Protein AF-A0A817QBJ4-F1 (afdb_monomer_lite)

Structure (mmCIF, N/CA/C/O backbone):
data_AF-A0A817QBJ4-F1
#
_entry.id   AF-A0A817QBJ4-F1
#
loop_
_atom_site.group_PDB
_atom_site.id
_atom_site.type_symbol
_atom_site.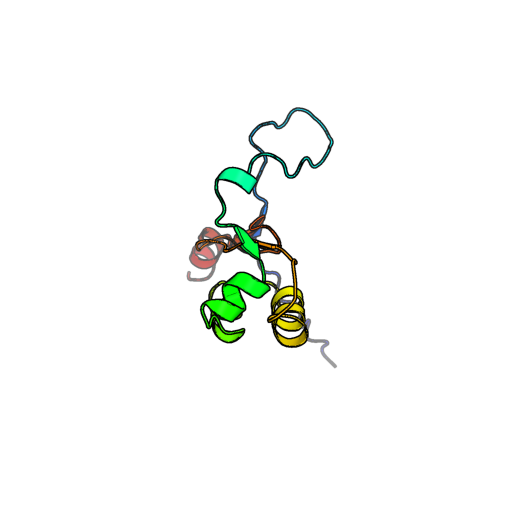label_atom_id
_atom_site.label_alt_id
_atom_site.label_comp_id
_atom_site.label_asym_id
_atom_site.label_entity_id
_atom_site.label_seq_id
_atom_site.pdbx_PDB_ins_code
_atom_site.Cartn_x
_atom_site.Cartn_y
_atom_site.Cartn_z
_atom_site.occupancy
_atom_site.B_iso_or_equiv
_atom_site.auth_seq_id
_atom_site.auth_comp_id
_atom_site.auth_asym_id
_atom_site.auth_atom_id
_atom_site.pdbx_PDB_model_num
ATOM 1 N N . MET A 1 1 ? 13.143 -39.263 -3.609 1.00 38.72 1 MET A N 1
ATOM 2 C CA . MET A 1 1 ? 13.015 -37.999 -2.859 1.00 38.72 1 MET A CA 1
ATOM 3 C C . MET A 1 1 ? 13.564 -36.903 -3.752 1.00 38.72 1 MET A C 1
ATOM 5 O O . MET A 1 1 ? 14.775 -36.780 -3.846 1.00 38.72 1 MET A O 1
ATOM 9 N N . LEU A 1 2 ? 12.698 -36.221 -4.501 1.00 49.91 2 LEU A N 1
ATOM 10 C CA . LEU A 1 2 ? 13.083 -35.069 -5.317 1.00 49.91 2 LEU A CA 1
ATOM 11 C C . LEU A 1 2 ? 12.563 -33.832 -4.586 1.00 49.91 2 LEU A C 1
ATOM 13 O O . LEU A 1 2 ? 11.371 -33.734 -4.311 1.00 49.91 2 LEU A O 1
ATOM 17 N N . TYR A 1 3 ? 13.496 -32.986 -4.166 1.00 58.09 3 TYR A N 1
ATOM 18 C CA . TYR A 1 3 ? 13.243 -31.721 -3.492 1.00 58.09 3 TYR A CA 1
ATOM 19 C C . TYR A 1 3 ? 12.791 -30.735 -4.568 1.00 58.09 3 TYR A C 1
ATOM 21 O O . TYR A 1 3 ? 13.618 -30.217 -5.315 1.00 58.09 3 TYR A O 1
ATOM 29 N N . ASP A 1 4 ? 11.480 -30.580 -4.721 1.00 56.31 4 ASP A N 1
ATOM 30 C CA . ASP A 1 4 ? 10.913 -29.617 -5.657 1.00 56.31 4 ASP A CA 1
ATOM 31 C C . ASP A 1 4 ? 11.129 -28.213 -5.080 1.00 56.31 4 ASP A C 1
ATOM 33 O O . ASP A 1 4 ? 10.743 -27.916 -3.947 1.00 56.31 4 ASP A O 1
ATOM 37 N N . SER A 1 5 ? 11.854 -27.376 -5.812 1.00 57.97 5 SER A N 1
ATOM 38 C CA . SER A 1 5 ? 12.252 -26.041 -5.372 1.00 57.97 5 SER A CA 1
ATOM 39 C C . SER A 1 5 ? 11.063 -25.089 -5.518 1.00 57.97 5 SER A C 1
ATOM 41 O O . SER A 1 5 ? 10.833 -24.545 -6.595 1.00 57.97 5 SER A O 1
ATOM 43 N N . ILE A 1 6 ? 10.315 -24.868 -4.434 1.00 68.94 6 ILE A N 1
ATOM 44 C CA . ILE A 1 6 ? 9.147 -23.967 -4.373 1.00 68.94 6 ILE A CA 1
ATOM 45 C C . ILE A 1 6 ? 9.605 -22.495 -4.284 1.00 68.94 6 ILE A C 1
ATOM 47 O O . ILE A 1 6 ? 9.296 -21.788 -3.327 1.00 68.94 6 ILE A O 1
ATOM 51 N N . TYR A 1 7 ? 10.382 -22.015 -5.255 1.00 72.62 7 TYR A N 1
ATOM 52 C CA . TYR A 1 7 ? 10.781 -20.608 -5.331 1.00 72.62 7 TYR A CA 1
ATOM 53 C C . TYR A 1 7 ? 10.385 -20.032 -6.687 1.00 72.62 7 TYR A C 1
ATOM 55 O O . TYR A 1 7 ? 10.966 -20.379 -7.712 1.00 72.62 7 TYR A O 1
ATOM 63 N N . ASN A 1 8 ? 9.407 -19.126 -6.676 1.00 69.88 8 ASN A N 1
ATOM 64 C CA . ASN A 1 8 ? 9.058 -18.307 -7.831 1.00 69.88 8 ASN A CA 1
ATOM 65 C C . ASN A 1 8 ? 9.797 -16.972 -7.715 1.00 69.88 8 ASN A C 1
ATOM 67 O O . ASN A 1 8 ? 9.513 -16.174 -6.822 1.00 69.88 8 ASN A O 1
ATOM 71 N N . LEU A 1 9 ? 10.759 -16.743 -8.607 1.00 79.00 9 LEU A N 1
ATOM 72 C CA . LEU A 1 9 ? 11.425 -15.452 -8.747 1.00 79.00 9 LEU A CA 1
ATOM 73 C C . LEU A 1 9 ? 10.572 -14.570 -9.658 1.00 79.00 9 LEU A C 1
ATOM 75 O O . LEU A 1 9 ? 10.406 -14.876 -10.836 1.00 79.00 9 LEU A O 1
ATOM 79 N N . ILE A 1 10 ? 10.031 -13.485 -9.108 1.00 79.88 10 ILE A N 1
ATOM 80 C CA . ILE A 1 10 ? 9.276 -12.498 -9.881 1.00 79.88 10 ILE A CA 1
ATOM 81 C C . ILE A 1 10 ? 10.241 -11.369 -10.250 1.00 79.88 10 ILE A C 1
ATOM 83 O O . ILE A 1 10 ? 10.725 -10.685 -9.345 1.00 79.88 10 ILE A O 1
ATOM 87 N N . PRO A 1 11 ? 10.558 -11.168 -11.538 1.00 84.50 11 PRO A N 1
ATOM 88 C CA . PRO A 1 11 ? 11.419 -10.073 -11.950 1.00 84.50 11 PRO A CA 1
ATOM 89 C C . PRO A 1 11 ? 10.707 -8.730 -11.771 1.00 84.50 11 PRO A C 1
ATOM 91 O O . PRO A 1 11 ? 9.517 -8.577 -12.061 1.00 84.50 11 PRO A O 1
ATOM 94 N N . TYR A 1 12 ? 11.454 -7.741 -11.296 1.00 86.06 12 TYR A N 1
ATOM 95 C CA . TYR A 1 12 ? 10.967 -6.382 -11.108 1.00 86.06 12 TYR A CA 1
ATOM 96 C C . TYR A 1 12 ? 12.083 -5.376 -11.377 1.00 86.06 12 TYR A C 1
ATOM 98 O O . TYR A 1 12 ? 13.265 -5.659 -11.171 1.00 86.06 12 TYR A O 1
ATOM 106 N N . CYS A 1 13 ? 11.706 -4.170 -11.795 1.00 85.88 13 CYS A N 1
ATOM 107 C CA . CYS A 1 13 ? 12.625 -3.038 -11.845 1.00 85.88 13 CYS A CA 1
ATOM 108 C C . CYS A 1 13 ? 12.436 -2.173 -10.601 1.00 85.88 13 CYS A C 1
ATOM 110 O O . CYS A 1 13 ? 11.303 -1.909 -10.192 1.00 85.88 13 CYS A O 1
ATOM 112 N N . ARG A 1 14 ? 13.538 -1.677 -10.037 1.00 85.69 14 ARG A N 1
ATOM 113 C CA . ARG A 1 14 ? 13.509 -0.621 -9.023 1.00 85.69 14 ARG A CA 1
ATOM 114 C C . ARG A 1 14 ? 13.414 0.745 -9.710 1.00 85.69 14 ARG A C 1
ATOM 116 O O . ARG A 1 14 ? 14.067 0.969 -10.724 1.00 85.69 14 ARG A O 1
ATOM 123 N N . ARG A 1 15 ? 12.603 1.647 -9.162 1.00 78.00 15 ARG A N 1
ATOM 124 C CA . ARG A 1 15 ? 12.518 3.049 -9.585 1.00 78.00 15 ARG A CA 1
ATOM 125 C C . ARG A 1 15 ? 13.850 3.753 -9.260 1.00 78.00 15 ARG A C 1
ATOM 127 O O . ARG A 1 15 ? 14.324 3.633 -8.131 1.00 78.00 15 ARG A O 1
ATOM 134 N N . LEU A 1 16 ? 14.467 4.395 -10.257 1.00 70.81 16 LEU A N 1
ATOM 135 C CA . LEU A 1 16 ? 15.754 5.102 -10.143 1.00 70.81 16 LEU A CA 1
ATOM 136 C C . LEU A 1 16 ? 15.515 6.596 -9.931 1.00 70.81 16 LEU A C 1
ATOM 138 O O . LEU A 1 16 ? 14.796 7.213 -10.727 1.00 70.81 16 LEU A O 1
ATOM 142 N N . ASP A 1 17 ? 16.042 7.156 -8.842 1.00 63.16 17 ASP A N 1
ATOM 143 C CA . ASP A 1 17 ? 15.910 8.582 -8.542 1.00 63.16 17 ASP A CA 1
ATOM 144 C C . ASP A 1 17 ? 16.605 9.397 -9.644 1.00 63.16 17 ASP A C 1
ATOM 146 O O . ASP A 1 17 ? 17.733 9.096 -10.016 1.00 63.16 17 ASP A O 1
ATOM 150 N N . GLU A 1 18 ? 15.960 10.446 -10.166 1.00 55.50 18 GLU A N 1
ATOM 151 C CA . GLU A 1 18 ? 16.476 11.270 -11.283 1.00 55.50 18 GLU A CA 1
ATOM 152 C C . GLU A 1 18 ? 17.785 12.032 -10.956 1.00 55.50 18 GLU A C 1
ATOM 154 O O . GLU A 1 18 ? 18.347 12.701 -11.819 1.00 55.50 18 GLU A O 1
ATOM 159 N N . ASN A 1 19 ? 18.302 11.901 -9.728 1.00 49.00 19 ASN A N 1
ATOM 160 C CA . ASN A 1 19 ? 19.508 12.555 -9.222 1.00 49.00 19 ASN A CA 1
ATOM 161 C C . ASN A 1 19 ? 20.588 11.510 -8.874 1.00 49.00 19 ASN A C 1
ATOM 163 O O . ASN A 1 19 ? 20.984 11.364 -7.720 1.00 49.00 19 ASN A O 1
ATOM 167 N N . GLU A 1 20 ? 21.046 10.755 -9.870 1.00 51.34 20 GLU A N 1
ATOM 168 C CA . GLU A 1 20 ? 21.961 9.604 -9.748 1.00 51.34 20 GLU A CA 1
ATOM 169 C C . GLU A 1 20 ? 23.424 9.921 -9.333 1.00 51.34 20 GLU A C 1
ATOM 171 O O . GLU A 1 20 ? 24.311 9.099 -9.549 1.00 51.34 20 GLU A O 1
ATOM 176 N N . GLU A 1 21 ? 23.724 11.067 -8.709 1.00 50.66 21 GLU A N 1
ATOM 177 C CA . GLU A 1 21 ? 25.110 11.427 -8.338 1.00 50.66 21 GLU A CA 1
ATOM 178 C C . GLU A 1 21 ? 25.441 11.429 -6.840 1.00 50.66 21 GLU A C 1
ATOM 180 O O . GLU A 1 21 ? 26.599 11.650 -6.487 1.00 50.66 21 GLU A O 1
ATOM 185 N N . GLN A 1 22 ? 24.501 11.159 -5.928 1.00 45.00 22 GLN A N 1
ATOM 186 C CA . GLN A 1 22 ? 24.827 11.125 -4.496 1.00 45.00 22 GLN A CA 1
ATOM 187 C C . GLN A 1 22 ? 24.290 9.866 -3.818 1.00 45.00 22 GLN A C 1
ATOM 189 O O . GLN A 1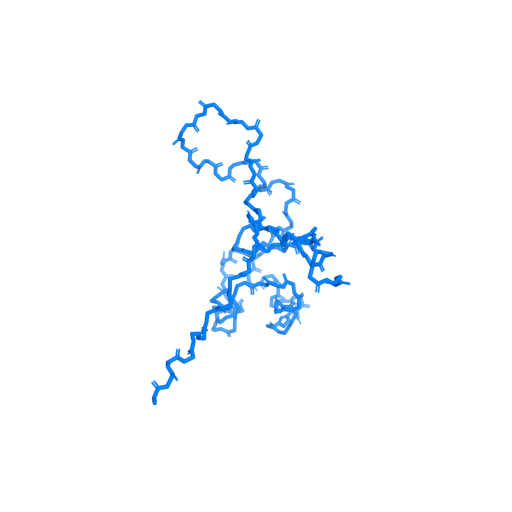 22 ? 23.095 9.609 -3.759 1.00 45.00 22 GLN A O 1
ATOM 194 N N . GLU A 1 23 ? 25.243 9.088 -3.310 1.00 47.38 23 GLU A N 1
ATOM 195 C CA . GLU A 1 23 ? 25.186 7.756 -2.696 1.00 47.38 23 GLU A CA 1
ATOM 196 C C . GLU A 1 23 ? 24.367 7.653 -1.391 1.00 47.38 23 GLU A C 1
ATOM 198 O O . GLU A 1 23 ? 24.534 6.713 -0.616 1.00 47.38 23 GLU A O 1
ATOM 203 N N . GLU A 1 24 ? 23.439 8.573 -1.144 1.00 47.41 24 GLU A N 1
ATOM 204 C CA . GLU A 1 24 ? 22.433 8.431 -0.097 1.00 47.41 24 GLU A CA 1
ATOM 205 C C . GLU A 1 24 ? 21.074 8.226 -0.754 1.00 47.41 24 GLU A C 1
ATOM 207 O O . GLU A 1 24 ? 20.626 9.041 -1.556 1.00 47.41 24 GLU A O 1
ATOM 212 N N . LEU A 1 25 ? 20.426 7.110 -0.403 1.00 49.88 25 LEU A N 1
ATOM 213 C CA . LEU A 1 25 ? 19.055 6.734 -0.755 1.00 49.88 25 LEU A CA 1
ATOM 214 C C . LEU A 1 25 ? 18.066 7.825 -0.285 1.00 49.88 25 LEU A C 1
ATOM 216 O O . LEU A 1 25 ? 17.349 7.670 0.703 1.00 49.88 25 LEU A O 1
ATOM 220 N N . SER A 1 26 ? 18.058 8.976 -0.947 1.00 43.62 26 SER A N 1
ATOM 221 C CA . SER A 1 26 ? 17.180 10.077 -0.598 1.00 43.62 26 SER A CA 1
ATOM 222 C C . SER A 1 26 ? 15.832 9.820 -1.263 1.00 43.62 26 SER A C 1
ATOM 224 O O . SER A 1 26 ? 15.660 9.945 -2.467 1.00 43.62 26 SER A O 1
ATOM 226 N N . ILE A 1 27 ? 14.854 9.451 -0.437 1.00 53.56 27 ILE A N 1
ATOM 227 C CA . ILE A 1 27 ? 13.438 9.159 -0.744 1.00 53.56 27 ILE A CA 1
ATOM 228 C C . ILE A 1 27 ? 12.701 10.366 -1.402 1.00 53.56 27 ILE A C 1
ATOM 230 O O . ILE A 1 27 ? 11.484 10.385 -1.545 1.00 53.56 27 ILE A O 1
ATOM 234 N N . VAL A 1 28 ? 13.415 11.415 -1.815 1.00 46.31 28 VAL A N 1
ATOM 235 C CA . VAL A 1 28 ? 12.931 12.802 -1.806 1.00 46.31 28 VAL A CA 1
ATOM 236 C C . VAL A 1 28 ? 12.326 13.273 -3.141 1.00 46.31 28 VAL A C 1
ATOM 238 O O . VAL A 1 28 ? 11.699 14.327 -3.172 1.00 46.31 28 VAL A O 1
ATOM 241 N N . SER A 1 29 ? 12.391 12.509 -4.238 1.00 48.94 29 SER A N 1
ATOM 242 C CA . SER A 1 29 ? 11.798 12.955 -5.521 1.00 48.94 29 SER A CA 1
ATOM 243 C C . SER A 1 29 ? 10.376 12.428 -5.787 1.00 48.94 29 SER A C 1
ATOM 245 O O . SER A 1 29 ? 9.537 13.125 -6.362 1.00 48.94 29 SER A O 1
ATOM 247 N N . TYR A 1 30 ? 10.038 11.220 -5.328 1.00 54.28 30 TYR A N 1
ATOM 248 C CA . TYR A 1 30 ? 8.760 10.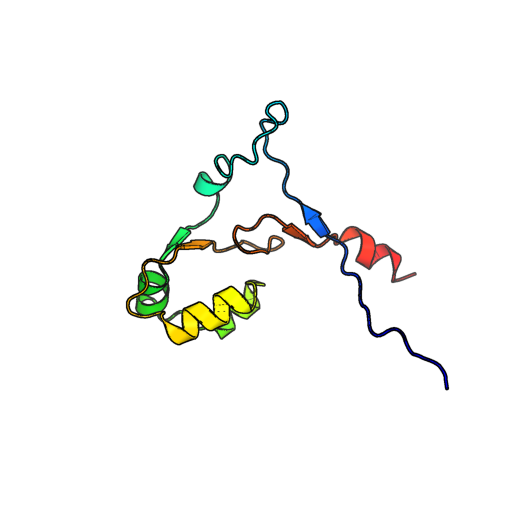582 -5.695 1.00 54.28 30 TYR A CA 1
ATOM 249 C C . TYR A 1 30 ? 7.568 10.982 -4.841 1.00 54.28 30 TYR A C 1
ATOM 251 O O . TYR A 1 30 ? 6.421 10.760 -5.235 1.00 54.28 30 TYR A O 1
ATOM 259 N N . GLU A 1 31 ? 7.832 11.590 -3.692 1.00 51.91 31 GLU A N 1
ATOM 260 C CA . GLU A 1 31 ? 6.812 12.032 -2.754 1.00 51.91 31 GLU A CA 1
ATOM 261 C C . GLU A 1 31 ? 5.802 13.013 -3.363 1.00 51.91 31 GLU A C 1
ATOM 263 O O . GLU A 1 31 ? 4.652 13.028 -2.939 1.00 51.91 31 GLU A O 1
ATOM 268 N N . ASN A 1 32 ? 6.209 13.788 -4.371 1.00 51.97 32 ASN A N 1
ATOM 269 C CA . ASN A 1 32 ? 5.352 14.780 -5.025 1.00 51.97 32 ASN A CA 1
ATOM 270 C C . ASN A 1 32 ? 4.474 14.197 -6.146 1.00 51.97 32 ASN A C 1
ATOM 272 O O . ASN A 1 32 ? 3.563 14.873 -6.616 1.00 51.97 32 ASN A O 1
ATOM 276 N N . VAL A 1 33 ? 4.753 12.970 -6.601 1.00 57.59 33 VAL A N 1
ATOM 277 C CA . VAL A 1 33 ? 4.031 12.319 -7.714 1.00 57.59 33 VAL A CA 1
ATOM 278 C C . VAL A 1 33 ? 3.030 11.279 -7.204 1.00 57.59 33 VAL A C 1
ATOM 280 O O . VAL A 1 33 ? 2.092 10.919 -7.912 1.00 57.59 33 VAL A O 1
ATOM 283 N N . LEU A 1 34 ? 3.224 10.777 -5.984 1.00 69.31 34 LEU A N 1
ATOM 284 C CA . LEU A 1 34 ? 2.394 9.731 -5.399 1.00 69.31 34 LEU A CA 1
ATOM 285 C C . LEU A 1 34 ? 1.277 10.337 -4.551 1.00 69.31 34 LEU A C 1
ATOM 287 O O . LEU A 1 34 ? 1.516 11.216 -3.725 1.00 69.31 34 LEU A O 1
ATOM 291 N N . ASN A 1 35 ? 0.060 9.820 -4.718 1.00 77.44 35 ASN A N 1
ATOM 292 C CA . ASN A 1 35 ? -1.049 10.166 -3.839 1.00 77.44 35 ASN A CA 1
ATOM 293 C C . ASN A 1 35 ? -0.779 9.571 -2.455 1.00 77.44 35 ASN A C 1
ATOM 295 O O . ASN A 1 35 ? -0.866 8.355 -2.258 1.00 77.44 35 ASN A O 1
ATOM 299 N N . LYS A 1 36 ? -0.423 10.443 -1.510 1.00 87.31 36 LYS A N 1
ATOM 300 C CA . LYS A 1 36 ? -0.209 10.091 -0.110 1.00 87.31 36 LYS A CA 1
ATOM 301 C C . LYS A 1 36 ? -1.476 10.333 0.684 1.00 87.31 36 LYS A C 1
ATOM 303 O O . LYS A 1 36 ? -2.057 11.412 0.600 1.00 87.31 36 LYS A O 1
ATOM 308 N N . MET A 1 37 ? -1.852 9.351 1.485 1.00 90.81 37 MET A N 1
ATOM 309 C CA . MET A 1 37 ? -2.972 9.451 2.414 1.00 90.81 37 MET A CA 1
ATOM 310 C C . MET A 1 37 ? -2.599 8.746 3.705 1.00 90.81 37 MET A C 1
ATOM 312 O O . MET A 1 37 ? -1.839 7.784 3.697 1.00 90.81 37 MET A O 1
ATOM 316 N N . THR A 1 38 ? -3.115 9.211 4.829 1.00 94.62 38 THR A N 1
ATOM 317 C CA . THR A 1 38 ? -2.984 8.488 6.093 1.00 94.62 38 THR A CA 1
ATOM 318 C C . THR A 1 38 ? -3.963 7.320 6.147 1.00 94.62 38 THR A C 1
ATOM 320 O O . THR A 1 38 ? -5.034 7.352 5.540 1.00 94.62 38 THR A O 1
ATOM 323 N N . PHE A 1 39 ? -3.638 6.294 6.929 1.00 96.38 39 PHE A N 1
ATOM 324 C CA . PHE A 1 39 ? -4.572 5.205 7.218 1.00 96.38 39 PHE A CA 1
ATOM 325 C C . PHE A 1 39 ? -5.900 5.721 7.788 1.00 96.38 39 PHE A C 1
ATOM 327 O O . PHE A 1 39 ? -6.956 5.267 7.356 1.00 96.38 39 PHE A O 1
ATOM 334 N N . ALA A 1 40 ? -5.868 6.724 8.671 1.00 96.69 40 ALA A N 1
ATOM 335 C CA . ALA A 1 40 ? -7.084 7.329 9.209 1.00 96.69 40 ALA A CA 1
ATOM 336 C C . ALA A 1 40 ? -7.941 8.026 8.138 1.00 96.69 40 ALA A C 1
ATOM 338 O O . ALA A 1 40 ? -9.164 8.056 8.263 1.00 96.69 40 ALA A O 1
ATOM 339 N N . GLU A 1 41 ? -7.335 8.613 7.101 1.00 95.44 41 GLU A N 1
ATOM 340 C CA . GLU A 1 41 ? -8.069 9.191 5.965 1.00 95.44 41 GLU A CA 1
ATOM 341 C C . GLU A 1 41 ? -8.718 8.101 5.117 1.00 95.44 41 GLU A C 1
ATOM 343 O O . GLU A 1 41 ? -9.925 8.151 4.902 1.00 95.44 41 GLU A O 1
ATOM 348 N N . LEU A 1 42 ? -7.953 7.074 4.741 1.00 94.81 42 LEU A N 1
ATOM 349 C CA . LEU A 1 42 ? -8.449 5.937 3.958 1.00 94.81 42 LEU A CA 1
ATOM 350 C C . LEU A 1 42 ? -9.583 5.199 4.678 1.00 94.81 42 LEU A C 1
ATOM 352 O O . LEU A 1 42 ? -10.590 4.849 4.066 1.00 94.81 42 LEU A O 1
ATOM 356 N N . TYR A 1 43 ? -9.466 5.042 5.997 1.00 96.12 43 TYR A N 1
ATOM 357 C CA . TYR A 1 43 ? -10.506 4.437 6.822 1.00 96.12 43 TYR A CA 1
ATOM 358 C C . TYR A 1 43 ? -11.784 5.282 6.837 1.00 96.12 43 TYR A C 1
ATOM 360 O O . TYR A 1 43 ? -12.885 4.751 6.698 1.00 96.12 43 TYR A O 1
ATOM 368 N N . ARG A 1 44 ? -11.652 6.611 6.950 1.00 96.50 44 ARG A N 1
ATOM 369 C CA . ARG A 1 44 ? -12.789 7.547 6.880 1.00 96.50 44 ARG A CA 1
ATOM 370 C C . ARG A 1 44 ? -13.468 7.553 5.510 1.00 96.50 44 ARG A C 1
ATOM 372 O O . ARG A 1 44 ? -14.675 7.767 5.448 1.00 96.50 44 ARG A O 1
ATOM 379 N N . GLU A 1 45 ? -12.717 7.311 4.441 1.00 95.25 45 GLU A N 1
ATOM 380 C CA . GLU A 1 45 ? -13.239 7.164 3.077 1.00 95.25 45 GLU A CA 1
ATOM 381 C C . GLU A 1 45 ? -13.875 5.789 2.814 1.00 95.25 45 GLU A 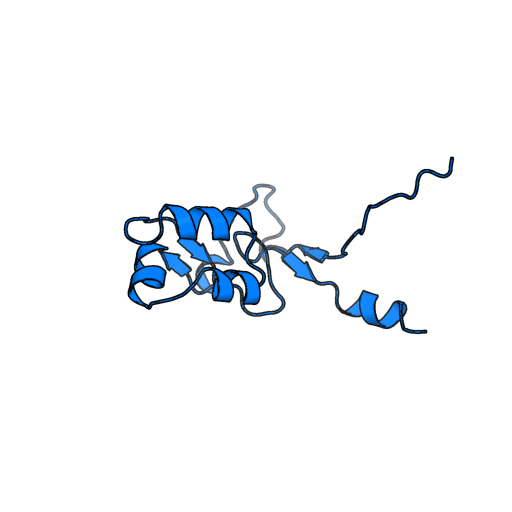C 1
ATOM 383 O O . GLU A 1 45 ? -14.502 5.589 1.775 1.00 95.25 45 GLU A O 1
ATOM 388 N N . GLY A 1 46 ? -13.781 4.857 3.768 1.00 96.38 46 GLY A N 1
ATOM 389 C CA . GLY A 1 46 ? -14.355 3.519 3.651 1.00 96.38 46 GLY A CA 1
ATOM 390 C C . GLY A 1 46 ? -13.523 2.564 2.797 1.00 96.38 46 GLY A C 1
ATOM 391 O O . GLY A 1 46 ? -14.059 1.553 2.346 1.00 96.38 46 GLY A O 1
ATOM 392 N N . ILE A 1 47 ? -12.236 2.861 2.587 1.00 95.19 47 ILE A N 1
ATOM 393 C CA . ILE A 1 47 ? -11.327 1.979 1.856 1.00 95.19 47 ILE A CA 1
ATOM 394 C C . ILE A 1 47 ? 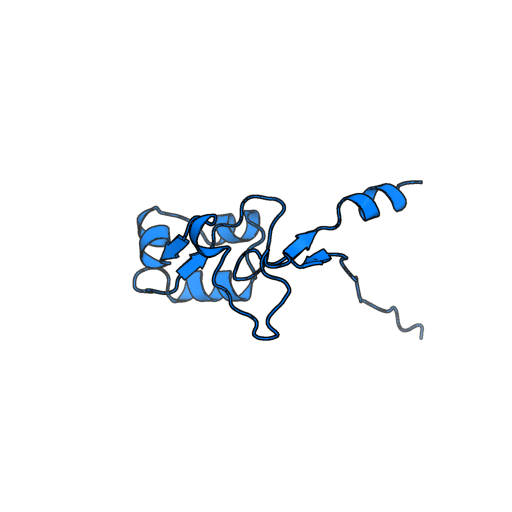-11.071 0.713 2.672 1.00 95.19 47 ILE A C 1
ATOM 396 O O . ILE A 1 47 ? -10.840 0.738 3.882 1.00 95.19 47 ILE A O 1
ATOM 400 N N . THR A 1 48 ? -11.090 -0.423 2.000 1.00 95.50 48 THR A N 1
ATOM 401 C CA . THR A 1 48 ? -10.932 -1.745 2.594 1.00 95.50 48 THR A CA 1
ATOM 402 C C . THR A 1 48 ? -9.536 -2.307 2.353 1.00 95.50 48 THR A C 1
ATOM 404 O O . THR A 1 48 ? -8.861 -1.999 1.371 1.00 95.50 48 THR A O 1
ATOM 407 N N . SER A 1 49 ? -9.119 -3.243 3.200 1.00 94.44 49 SER A N 1
ATOM 408 C CA . SER A 1 49 ? -7.895 -4.033 3.004 1.00 94.44 49 SER A CA 1
ATOM 409 C C . SER A 1 49 ? -7.890 -4.790 1.674 1.00 94.44 49 SER A C 1
ATOM 411 O O . SER A 1 49 ? -6.838 -5.043 1.092 1.00 94.44 49 SER A O 1
ATOM 413 N N . THR A 1 50 ? -9.077 -5.148 1.174 1.00 95.00 50 THR A N 1
ATOM 414 C CA . THR A 1 50 ? -9.227 -5.808 -0.128 1.00 95.00 50 THR A CA 1
ATOM 415 C C . THR A 1 50 ? -8.825 -4.875 -1.270 1.00 95.00 50 THR A C 1
ATOM 417 O O . THR A 1 50 ? -8.159 -5.319 -2.201 1.00 95.00 50 THR A O 1
ATOM 420 N N . GLU A 1 51 ? -9.158 -3.585 -1.190 1.00 93.44 51 GLU A N 1
ATOM 421 C CA . GLU A 1 51 ? -8.712 -2.588 -2.173 1.00 93.44 51 GLU A CA 1
ATOM 422 C C . GLU A 1 51 ? -7.195 -2.392 -2.123 1.00 93.44 51 GLU A C 1
ATOM 424 O O . GLU A 1 51 ? -6.552 -2.351 -3.170 1.00 93.44 51 GLU A O 1
ATOM 429 N N . PHE A 1 52 ? -6.585 -2.399 -0.933 1.00 92.19 52 PHE A N 1
ATOM 430 C CA . PHE A 1 52 ? -5.123 -2.342 -0.815 1.00 92.19 52 PHE A CA 1
ATOM 431 C C . PHE A 1 52 ? -4.449 -3.521 -1.534 1.00 92.19 52 PHE A C 1
ATOM 433 O O . PHE A 1 52 ? -3.461 -3.328 -2.248 1.00 92.19 52 PHE A O 1
ATOM 440 N N . LEU A 1 53 ? -4.990 -4.736 -1.381 1.00 90.44 53 LEU A N 1
ATOM 441 C CA . LEU A 1 53 ? -4.501 -5.928 -2.083 1.00 90.44 53 LEU A CA 1
ATOM 442 C C . LEU A 1 53 ? -4.664 -5.803 -3.605 1.00 90.44 53 LEU A C 1
ATOM 444 O O . LEU A 1 53 ? -3.765 -6.192 -4.349 1.00 90.44 53 LEU A O 1
ATOM 448 N N . GLN A 1 54 ? -5.772 -5.225 -4.079 1.00 89.06 54 GLN A N 1
ATOM 449 C CA . GLN A 1 54 ? -5.985 -4.946 -5.506 1.00 89.06 54 GLN A CA 1
ATOM 450 C C . GLN A 1 54 ? -4.984 -3.924 -6.062 1.00 89.06 54 GLN A C 1
ATOM 452 O O . GLN A 1 54 ? -4.610 -4.012 -7.230 1.00 89.06 54 GLN A O 1
ATOM 457 N N . TRP A 1 55 ? -4.501 -2.999 -5.231 1.00 87.25 55 TRP A N 1
ATOM 458 C CA . TRP A 1 55 ? -3.440 -2.044 -5.576 1.00 87.25 55 TRP A CA 1
ATOM 459 C C . TRP A 1 55 ? -2.024 -2.620 -5.439 1.00 87.25 55 TRP A C 1
ATOM 461 O O . TRP A 1 55 ? -1.052 -1.870 -5.462 1.00 87.25 55 TRP A O 1
ATOM 471 N N . ALA A 1 56 ? -1.889 -3.942 -5.287 1.00 87.81 56 ALA A N 1
ATOM 472 C CA . ALA A 1 56 ? -0.610 -4.620 -5.076 1.00 87.81 56 ALA A CA 1
ATOM 473 C C . ALA A 1 56 ? 0.175 -4.071 -3.867 1.00 87.81 56 ALA A C 1
ATOM 475 O O . ALA A 1 56 ? 1.411 -4.052 -3.860 1.00 87.81 56 ALA A O 1
ATOM 476 N N . SER A 1 57 ? -0.544 -3.633 -2.828 1.00 89.56 57 SER A N 1
ATOM 477 C CA . SER A 1 57 ? 0.081 -3.186 -1.586 1.00 89.5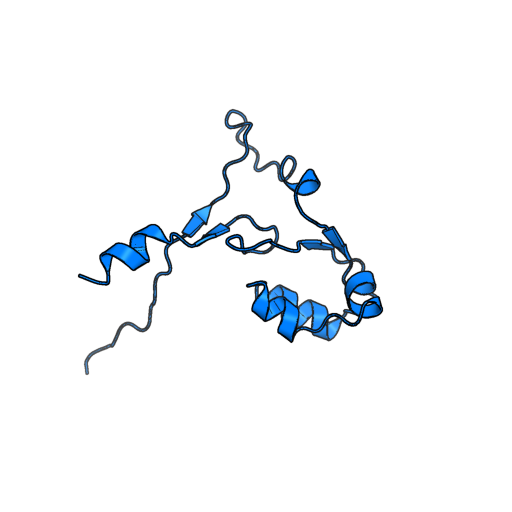6 57 SER A CA 1
ATOM 478 C C . SER A 1 57 ? 0.773 -4.361 -0.888 1.00 89.56 57 SER A C 1
ATOM 480 O O . SER A 1 57 ? 0.218 -5.463 -0.847 1.00 89.56 57 SER A O 1
ATOM 482 N N . PRO A 1 58 ? 1.961 -4.147 -0.298 1.00 91.62 58 PRO A N 1
ATOM 483 C CA . PRO A 1 58 ? 2.610 -5.140 0.550 1.00 91.62 58 PRO A CA 1
ATOM 484 C C . PRO A 1 58 ? 1.689 -5.648 1.667 1.00 91.62 58 PRO A C 1
ATOM 486 O O . PRO A 1 58 ? 1.000 -4.862 2.317 1.00 91.62 58 PRO A O 1
ATOM 489 N N . ILE A 1 59 ? 1.691 -6.961 1.908 1.00 94.06 59 ILE A N 1
ATOM 490 C CA . ILE A 1 59 ? 0.788 -7.596 2.882 1.00 94.06 59 ILE A CA 1
ATOM 491 C C . ILE A 1 59 ? 0.976 -7.051 4.303 1.00 94.06 59 ILE A C 1
ATOM 493 O O . ILE A 1 59 ? 0.008 -6.882 5.032 1.00 94.06 59 ILE A O 1
ATOM 497 N N . ASP A 1 60 ? 2.199 -6.678 4.673 1.00 94.62 60 ASP A N 1
ATOM 498 C CA . ASP A 1 60 ? 2.506 -6.083 5.971 1.00 94.62 60 ASP A CA 1
ATOM 499 C C . ASP A 1 60 ? 1.852 -4.701 6.148 1.00 94.62 60 ASP A C 1
ATOM 501 O O . ASP A 1 60 ? 1.467 -4.341 7.259 1.00 94.62 60 ASP A O 1
ATOM 505 N N . ILE A 1 61 ? 1.702 -3.923 5.069 1.00 94.44 61 ILE A N 1
ATOM 506 C CA . ILE A 1 61 ? 0.960 -2.652 5.078 1.00 94.44 61 ILE A CA 1
ATOM 507 C C . ILE A 1 61 ? -0.534 -2.924 5.254 1.00 94.44 61 ILE A C 1
ATOM 509 O O . ILE A 1 61 ? -1.181 -2.258 6.060 1.00 94.44 61 ILE A O 1
ATOM 513 N N . VAL A 1 62 ? -1.066 -3.926 4.548 1.00 95.56 62 VAL A N 1
ATOM 514 C CA . VAL A 1 62 ? -2.475 -4.343 4.645 1.00 95.56 62 VAL A CA 1
ATOM 515 C C . VAL A 1 62 ? -2.818 -4.766 6.076 1.00 95.56 62 VAL A C 1
ATOM 517 O O . VAL A 1 62 ? -3.789 -4.282 6.650 1.00 95.56 62 VAL A O 1
ATOM 520 N N . GLU A 1 63 ? -1.985 -5.602 6.695 1.00 96.50 63 GLU A N 1
ATOM 521 C CA . GLU A 1 63 ? -2.172 -6.068 8.074 1.00 96.50 63 GLU A CA 1
ATOM 522 C C . GLU A 1 63 ? -2.128 -4.918 9.092 1.00 96.50 63 GLU A C 1
ATOM 524 O O . GLU A 1 63 ? -2.911 -4.879 10.046 1.00 96.50 63 GLU A O 1
ATOM 529 N N . ARG A 1 64 ? -1.224 -3.945 8.906 1.00 96.00 64 ARG A N 1
ATOM 530 C CA . ARG A 1 64 ? -1.167 -2.759 9.775 1.00 96.00 64 ARG A CA 1
ATOM 531 C C . ARG A 1 64 ? -2.380 -1.856 9.594 1.00 96.00 64 ARG A C 1
ATOM 533 O O . ARG A 1 64 ? -2.863 -1.316 10.593 1.00 96.00 64 ARG A O 1
ATOM 540 N N . TYR A 1 65 ? -2.873 -1.716 8.365 1.00 96.12 65 TYR A N 1
ATOM 541 C CA . TYR A 1 65 ? -4.097 -0.981 8.073 1.00 96.12 65 TYR A CA 1
ATOM 542 C C . TYR A 1 65 ? -5.304 -1.620 8.766 1.00 96.12 65 TYR A C 1
ATOM 544 O O . TYR A 1 65 ? -6.020 -0.933 9.490 1.00 96.12 65 TYR A O 1
ATOM 552 N N . GLU A 1 66 ? -5.472 -2.940 8.660 1.00 95.31 66 GLU A N 1
ATOM 553 C CA . GLU A 1 66 ? -6.545 -3.666 9.356 1.00 95.31 66 GLU A CA 1
ATOM 554 C C . GLU A 1 66 ? -6.497 -3.496 10.870 1.00 95.31 66 GLU A C 1
ATOM 556 O O . GLU A 1 66 ? -7.528 -3.350 11.525 1.00 95.31 66 GLU A O 1
ATOM 561 N N . LYS A 1 67 ? -5.290 -3.505 11.438 1.00 95.31 67 LYS A N 1
ATOM 562 C CA . LYS A 1 67 ? -5.107 -3.421 12.884 1.00 95.31 67 LYS A CA 1
ATOM 563 C C . LYS A 1 67 ? -5.331 -2.014 13.440 1.00 95.31 67 LYS A C 1
ATOM 565 O O . LYS A 1 67 ? -5.829 -1.886 14.556 1.00 95.31 67 LYS A O 1
ATOM 570 N N . ASN A 1 68 ? -4.910 -0.975 12.714 1.00 93.44 68 ASN A N 1
ATOM 571 C CA . ASN A 1 68 ? -4.776 0.382 13.256 1.00 93.44 68 ASN A CA 1
ATOM 572 C C . ASN A 1 68 ? -5.497 1.473 12.439 1.00 93.44 68 ASN A C 1
ATOM 574 O O . ASN A 1 68 ? -5.340 2.649 12.765 1.00 93.44 68 ASN A O 1
ATOM 578 N N . GLY A 1 69 ? -6.254 1.120 11.395 1.00 86.19 69 GLY A N 1
ATOM 579 C CA . GLY A 1 69 ? -6.759 2.041 10.368 1.00 86.19 69 GLY A CA 1
ATOM 580 C C . GLY A 1 69 ? -7.373 3.338 10.897 1.00 86.19 69 GLY A C 1
ATOM 581 O O . GLY A 1 69 ? -6.924 4.418 10.533 1.00 86.19 69 GLY A O 1
ATOM 582 N N . GLU A 1 70 ? -8.334 3.243 11.818 1.00 90.31 70 GLU A N 1
ATOM 583 C CA . GLU A 1 70 ? -9.163 4.375 12.265 1.00 90.31 70 GLU A CA 1
ATOM 584 C C . GLU A 1 70 ? -8.380 5.546 12.890 1.00 90.31 70 GLU A C 1
ATOM 586 O O . GLU A 1 70 ? -8.724 6.705 12.668 1.00 90.31 70 GLU A O 1
ATOM 591 N N . ASN A 1 71 ? -7.313 5.261 13.645 1.00 91.12 71 ASN A N 1
ATOM 592 C CA . ASN A 1 71 ? -6.569 6.262 14.424 1.00 91.12 71 ASN A CA 1
ATOM 593 C C . ASN A 1 71 ? -5.080 6.337 14.050 1.00 91.12 71 ASN A C 1
ATOM 595 O O . ASN A 1 71 ? -4.276 6.893 14.802 1.00 91.12 71 ASN A O 1
ATOM 599 N N . SER A 1 72 ? -4.689 5.759 12.913 1.00 93.50 72 SER A N 1
ATOM 600 C CA . SER A 1 72 ? -3.291 5.715 12.489 1.00 93.50 72 SER A CA 1
ATOM 601 C C . SER A 1 72 ? -2.918 6.906 11.604 1.00 93.50 72 SER A C 1
ATOM 603 O O . SER A 1 72 ? -3.565 7.188 10.595 1.00 93.50 72 SER A O 1
ATOM 605 N N . SER A 1 73 ? -1.819 7.575 11.960 1.00 94.56 73 SER A N 1
ATOM 606 C CA . SER A 1 73 ? -1.154 8.591 11.133 1.00 94.56 73 SER A CA 1
ATOM 607 C C . SER A 1 73 ? -0.115 7.992 10.176 1.00 94.56 73 SER A C 1
ATOM 609 O O . SER A 1 73 ? 0.694 8.728 9.613 1.00 94.56 73 SER A O 1
ATOM 611 N N . GLU A 1 74 ? -0.078 6.665 10.035 1.00 94.00 74 GLU A N 1
ATOM 612 C CA . GLU A 1 74 ? 0.790 5.990 9.072 1.00 94.00 74 GLU A CA 1
ATOM 613 C C . GLU A 1 74 ? 0.419 6.411 7.647 1.00 94.00 74 GLU A C 1
ATOM 615 O O . GLU A 1 74 ? -0.759 6.440 7.287 1.00 94.00 74 GLU A O 1
ATOM 620 N N . ILE A 1 75 ? 1.436 6.760 6.856 1.00 92.12 75 ILE A N 1
ATOM 621 C CA . ILE A 1 75 ? 1.277 7.193 5.469 1.00 92.12 75 ILE A CA 1
ATOM 622 C C . ILE A 1 75 ? 1.212 5.963 4.571 1.00 92.12 75 ILE A C 1
ATOM 624 O O . ILE A 1 75 ? 2.121 5.135 4.550 1.00 92.12 75 ILE A O 1
ATOM 628 N N . PHE A 1 76 ? 0.155 5.905 3.778 1.00 91.81 76 PHE A N 1
ATOM 629 C CA . PHE A 1 76 ? -0.012 5.012 2.653 1.00 91.81 76 PHE A CA 1
ATOM 630 C C . PHE A 1 76 ? 0.338 5.725 1.347 1.00 91.81 76 PHE A C 1
ATOM 632 O O . PHE A 1 76 ? -0.068 6.868 1.112 1.00 91.81 76 PHE A O 1
ATOM 639 N N . TYR A 1 77 ? 1.051 5.016 0.477 1.00 89.31 77 TYR A N 1
ATOM 640 C CA . TYR A 1 77 ? 1.340 5.446 -0.882 1.00 89.31 77 TYR A CA 1
ATOM 641 C C . TYR A 1 77 ? 0.428 4.674 -1.827 1.00 89.31 77 TYR A C 1
ATOM 643 O O . TYR A 1 77 ? 0.613 3.475 -2.023 1.00 89.31 77 TYR A O 1
ATOM 651 N N . ASN A 1 78 ? -0.556 5.356 -2.415 1.00 85.94 78 ASN A N 1
ATOM 652 C CA . ASN A 1 78 ? -1.402 4.735 -3.425 1.00 85.94 78 ASN A CA 1
ATOM 653 C C . ASN A 1 78 ? -0.622 4.639 -4.741 1.00 85.94 78 ASN A C 1
ATOM 655 O O . ASN A 1 78 ? -0.456 5.624 -5.469 1.00 85.94 78 ASN A O 1
ATOM 659 N N . CYS A 1 79 ? -0.097 3.446 -5.004 1.00 79.94 79 CYS A N 1
ATOM 660 C CA . CYS A 1 79 ? 0.665 3.160 -6.202 1.00 79.94 79 CYS A CA 1
ATOM 661 C C . CYS A 1 79 ? -0.276 2.940 -7.384 1.00 79.94 79 CYS A C 1
ATOM 663 O O . CYS A 1 79 ? -0.965 1.925 -7.473 1.00 79.94 79 CYS A O 1
ATOM 665 N N . SER A 1 80 ? -0.269 3.866 -8.343 1.00 77.06 80 SER A N 1
ATOM 666 C CA . SER A 1 80 ? -0.893 3.606 -9.639 1.00 77.06 80 SER A CA 1
ATOM 667 C C . SER A 1 80 ? -0.195 2.423 -10.313 1.00 77.06 80 SER A C 1
ATOM 669 O O . SER A 1 80 ? 1.033 2.416 -10.448 1.00 77.06 80 SER A O 1
ATOM 671 N N . SER A 1 81 ? -0.971 1.441 -10.782 1.00 75.75 81 SER A N 1
ATOM 672 C CA . SER A 1 81 ? -0.457 0.341 -11.611 1.00 75.75 81 SER A CA 1
ATOM 673 C C . SER A 1 81 ? 0.406 0.896 -12.759 1.00 75.75 81 SER A C 1
ATOM 675 O O . SER A 1 81 ? 0.013 1.897 -13.372 1.00 75.75 81 SER A O 1
ATOM 677 N N . PRO A 1 82 ? 1.585 0.314 -13.058 1.00 82.44 82 PRO A N 1
ATOM 678 C CA . PRO A 1 82 ? 2.086 -1.005 -12.639 1.00 82.44 82 PRO A CA 1
ATOM 679 C C . PRO A 1 82 ? 3.039 -0.989 -11.427 1.00 82.44 82 PRO A C 1
ATOM 681 O O . PRO A 1 82 ? 3.832 -1.920 -11.258 1.00 82.44 82 PRO A O 1
ATOM 684 N N . TRP A 1 83 ? 3.032 0.077 -10.624 1.00 84.75 83 TRP A N 1
ATOM 685 C CA . TRP A 1 83 ? 3.970 0.238 -9.513 1.00 84.75 83 TRP A CA 1
ATOM 686 C C . TRP A 1 83 ? 3.467 -0.435 -8.236 1.00 84.75 83 TRP A C 1
ATOM 688 O O . TRP A 1 83 ? 2.272 -0.442 -7.962 1.00 84.75 83 TRP A O 1
ATOM 698 N N . PHE A 1 84 ? 4.390 -0.974 -7.447 1.00 87.56 84 PHE A N 1
ATOM 699 C CA . PHE A 1 84 ? 4.120 -1.636 -6.176 1.00 87.56 84 PHE A CA 1
ATOM 700 C C . PHE A 1 84 ? 5.277 -1.429 -5.186 1.00 87.56 84 PHE A C 1
ATOM 702 O O . PHE A 1 84 ? 6.332 -0.876 -5.519 1.00 87.56 84 PHE A O 1
ATOM 709 N N . GLY A 1 85 ? 5.079 -1.894 -3.953 1.00 86.50 85 GLY A N 1
ATOM 710 C CA . GLY A 1 85 ? 6.020 -1.726 -2.847 1.00 86.50 85 GLY A CA 1
ATOM 711 C C . GLY A 1 85 ? 5.547 -0.678 -1.845 1.00 86.50 85 GLY A C 1
ATOM 712 O O . GLY A 1 85 ? 4.550 0.004 -2.062 1.00 86.50 85 GLY A O 1
ATOM 713 N N . SER A 1 86 ? 6.261 -0.559 -0.727 1.00 88.38 86 SER A N 1
ATOM 714 C CA . SER A 1 86 ? 5.870 0.316 0.387 1.00 88.38 86 SER A CA 1
ATOM 715 C C . SER A 1 86 ? 5.770 1.796 0.020 1.00 88.38 86 SER A C 1
ATOM 717 O O . SER A 1 86 ? 5.004 2.531 0.635 1.00 88.38 86 SER A O 1
ATOM 719 N N . ILE A 1 87 ? 6.544 2.218 -0.976 1.00 87.75 87 ILE A N 1
ATOM 720 C CA . ILE A 1 87 ? 6.616 3.590 -1.482 1.00 87.75 87 ILE A CA 1
ATOM 721 C C . ILE A 1 87 ? 6.574 3.612 -3.020 1.00 87.75 87 ILE A C 1
ATOM 723 O O . ILE A 1 87 ? 7.127 4.509 -3.654 1.00 87.75 87 ILE A O 1
ATOM 727 N N . CYS A 1 88 ? 5.957 2.601 -3.642 1.00 85.25 88 CYS A N 1
ATOM 728 C CA . CYS A 1 88 ? 5.867 2.462 -5.102 1.00 85.25 88 CYS A CA 1
ATOM 729 C C . CYS A 1 88 ? 7.235 2.403 -5.812 1.00 85.25 88 CYS A C 1
ATOM 731 O O . CYS A 1 88 ? 7.401 2.901 -6.930 1.00 85.25 88 CYS A O 1
ATOM 733 N N . GLN A 1 89 ? 8.236 1.823 -5.147 1.00 86.25 89 GLN A N 1
ATOM 734 C CA . GLN A 1 89 ? 9.619 1.759 -5.619 1.00 86.25 89 GLN A CA 1
ATOM 735 C C . GLN A 1 89 ? 9.884 0.635 -6.626 1.00 86.25 89 GLN A C 1
ATOM 737 O O . GLN A 1 89 ? 10.995 0.559 -7.151 1.00 86.25 89 GLN A O 1
ATOM 742 N N . TYR A 1 90 ? 8.916 -0.244 -6.887 1.00 87.00 90 TYR A N 1
ATOM 743 C CA . TYR A 1 90 ? 9.074 -1.373 -7.799 1.00 87.00 90 TYR A CA 1
ATOM 744 C C . TYR A 1 90 ? 8.009 -1.362 -8.891 1.00 87.00 90 TYR A C 1
ATOM 746 O O . TYR A 1 90 ? 6.895 -0.899 -8.675 1.00 87.00 90 TYR A O 1
ATOM 754 N N . ARG A 1 91 ? 8.341 -1.897 -10.064 1.00 87.31 91 ARG A N 1
ATOM 755 C CA . ARG A 1 91 ? 7.384 -2.229 -11.130 1.00 87.31 91 ARG A CA 1
ATOM 756 C C . ARG A 1 91 ? 7.637 -3.645 -11.611 1.00 87.31 91 ARG A C 1
ATOM 758 O O . ARG A 1 91 ? 8.794 -4.067 -11.662 1.00 87.31 91 ARG A O 1
ATOM 765 N N . PHE A 1 92 ? 6.583 -4.361 -11.980 1.00 83.38 92 PHE A N 1
ATOM 766 C CA . PHE A 1 92 ? 6.751 -5.666 -12.613 1.00 83.38 92 PHE A CA 1
ATOM 767 C C . PHE A 1 92 ? 7.404 -5.502 -13.985 1.00 83.38 92 PHE A C 1
ATOM 769 O O . PHE A 1 92 ? 7.091 -4.567 -14.728 1.00 83.38 92 PHE A O 1
ATOM 776 N N . ASP A 1 93 ? 8.327 -6.405 -14.303 1.00 76.38 93 ASP A N 1
ATOM 777 C CA . ASP A 1 93 ? 8.904 -6.492 -15.639 1.00 76.38 93 ASP A CA 1
ATOM 778 C C . ASP A 1 93 ? 7.926 -7.242 -16.558 1.00 76.38 93 ASP A C 1
ATOM 780 O O . ASP A 1 93 ? 7.934 -8.471 -16.658 1.00 76.38 93 ASP A O 1
ATOM 784 N N . ASN A 1 94 ? 7.014 -6.489 -17.179 1.00 66.19 94 ASN A N 1
ATOM 785 C CA . ASN A 1 94 ? 6.000 -7.050 -18.073 1.00 66.19 94 ASN A CA 1
ATOM 786 C C . ASN A 1 94 ? 6.599 -7.591 -19.385 1.00 66.19 94 ASN A C 1
ATOM 788 O O . ASN A 1 94 ? 5.942 -8.394 -20.050 1.00 66.19 94 ASN A O 1
ATOM 792 N N . ASP A 1 95 ? 7.834 -7.219 -19.743 1.00 58.19 95 ASP A N 1
ATOM 793 C CA . ASP A 1 95 ? 8.478 -7.695 -20.970 1.00 58.19 95 ASP A CA 1
ATOM 794 C C . ASP A 1 95 ? 8.912 -9.165 -20.838 1.00 58.19 95 ASP A C 1
ATOM 796 O O . ASP A 1 95 ? 8.883 -9.915 -21.815 1.00 58.19 95 ASP A O 1
ATOM 800 N N . ILE A 1 96 ? 9.187 -9.648 -19.621 1.00 55.78 96 ILE A N 1
ATOM 801 C CA . ILE A 1 96 ? 9.548 -11.052 -19.381 1.00 55.78 96 ILE A CA 1
ATOM 802 C C . ILE A 1 96 ? 8.347 -12.006 -19.531 1.00 55.78 96 ILE A C 1
ATOM 804 O O . ILE A 1 96 ? 8.509 -13.128 -20.013 1.00 55.78 96 ILE A O 1
ATOM 808 N N . LEU A 1 97 ? 7.120 -11.571 -19.222 1.00 52.16 97 LEU A N 1
ATOM 809 C CA . LEU A 1 97 ? 5.912 -12.386 -19.442 1.00 52.16 97 LEU A CA 1
ATOM 810 C C . LEU A 1 97 ? 5.639 -12.647 -20.934 1.00 52.16 97 LEU A C 1
ATOM 812 O O . LEU A 1 97 ? 5.009 -13.646 -21.283 1.00 52.16 97 LEU A O 1
ATOM 816 N N . SER A 1 98 ? 6.140 -11.787 -21.827 1.00 51.53 98 SER A N 1
ATOM 817 C CA . SER A 1 98 ? 6.055 -12.003 -23.277 1.00 51.53 98 SER A CA 1
ATOM 818 C C . SER A 1 98 ? 7.037 -13.069 -23.787 1.00 51.53 98 SER A C 1
ATOM 820 O O . SER A 1 98 ? 6.776 -13.704 -24.806 1.00 51.53 98 SER A O 1
ATOM 822 N N . LEU A 1 99 ? 8.128 -13.328 -23.054 1.00 52.50 99 LEU A N 1
ATOM 823 C CA . LEU A 1 99 ? 9.149 -14.324 -23.404 1.00 52.50 99 LEU A CA 1
ATOM 824 C C . LEU A 1 99 ? 8.789 -15.748 -22.953 1.00 52.50 99 LEU A C 1
ATOM 826 O O . LEU A 1 99 ? 9.336 -16.705 -23.491 1.00 52.50 99 LEU A O 1
ATOM 830 N N . PHE A 1 100 ? 7.861 -15.898 -22.005 1.00 53.81 100 PHE A N 1
ATOM 831 C CA . PHE A 1 100 ? 7.370 -17.199 -21.527 1.00 53.81 100 PHE A CA 1
ATOM 832 C C . PHE A 1 100 ? 6.118 -17.709 -22.267 1.00 53.81 100 PHE A C 1
ATOM 834 O O . PHE A 1 100 ? 5.572 -18.744 -21.895 1.00 53.81 100 PHE A O 1
ATOM 841 N N . ASN A 1 101 ? 5.670 -17.004 -23.314 1.00 44.69 101 ASN A N 1
ATOM 842 C CA . ASN A 1 101 ? 4.528 -17.377 -24.161 1.00 44.69 101 ASN A CA 1
ATOM 843 C C . ASN A 1 101 ? 4.934 -17.839 -25.582 1.00 44.69 101 ASN A C 1
ATOM 845 O O . ASN A 1 101 ? 4.104 -17.780 -26.490 1.00 44.69 101 ASN A O 1
ATOM 849 N N . ASN A 1 102 ? 6.177 -18.298 -25.784 1.00 40.16 102 ASN A N 1
ATOM 850 C CA . ASN A 1 102 ? 6.648 -18.917 -27.036 1.00 40.16 102 ASN A CA 1
ATOM 851 C C . ASN A 1 102 ? 7.085 -20.368 -26.828 1.00 40.16 102 ASN A C 1
ATOM 853 O O . ASN A 1 102 ? 7.899 -20.606 -25.909 1.00 40.16 102 ASN A O 1
#

Foldseek 3Di:
DDDDPPDDDFDKDFDDDPPPPDPDPPPPPCPVVWDKDWLLRCVVVVHALVVCVVQQEDVVVSVCSVVCRNPTRDIQTRADPQFYDRNSRIGGPVVVVVVVPD

pLDDT: mean 77.15, std 18.23, range [38.72, 96.69]

Radius of gyration: 16.93 Å; chains: 1; bounding box: 40×53×42 Å

Secondary structure (DSSP, 8-state):
-----------EEEPPPS-TT-SS--TTTGGGTSEEEEHHHHHHTT--HHHHHHTT--HHHHHHHHHHGGG--PEEEE--TTEESTTS-EEE-HHHHHHT--

Sequence (102 aa):
MLYDSIYNLIPYCRRLDENEEQEELSIVSYENVLNKMTFAELYREGITSTEFLQWASPIDIVERYEKNGENSSEIFYNCSSPWFGSICQYRFDNDILSLFNN